Protein AF-A0A352XWQ5-F1 (afdb_monomer_lite)

Sequence (66 aa):
NVVRYGEFNDPNMGHRIAYSAEGQINRKDFGLTFNMMLDGKWVVSDEVQILIEGEFVEQPAGTASA

Foldseek 3Di:
DKDWPDWDADPVQAIKTKMKDKDKDFVVVVVPPDQPQDPNDGPDDRIDIDIDIDMDGDDDPPPPDD

Structure (mmCIF, N/CA/C/O backbone):
data_AF-A0A352XWQ5-F1
#
_entry.id   AF-A0A352XWQ5-F1
#
loop_
_atom_site.group_PDB
_atom_site.id
_atom_site.type_symbol
_atom_site.label_atom_id
_atom_site.label_alt_id
_atom_site.label_comp_id
_atom_site.label_asym_id
_atom_site.label_entity_id
_atom_site.label_seq_id
_atom_site.pdbx_PDB_ins_code
_atom_site.Cartn_x
_atom_site.Cartn_y
_atom_site.Cartn_z
_atom_site.occupancy
_atom_site.B_iso_or_equiv
_atom_site.auth_seq_id
_atom_site.auth_comp_id
_atom_site.auth_asym_id
_atom_site.auth_atom_id
_atom_site.pdbx_PDB_model_num
ATOM 1 N N . ASN A 1 1 ? 4.543 0.847 5.082 1.00 77.06 1 ASN A N 1
ATOM 2 C CA . ASN A 1 1 ? 4.201 1.303 6.449 1.00 77.06 1 ASN A CA 1
ATOM 3 C C . ASN A 1 1 ? 2.701 1.124 6.639 1.00 77.06 1 ASN A C 1
ATOM 5 O O . ASN A 1 1 ? 1.993 1.346 5.671 1.00 77.06 1 ASN A O 1
ATOM 9 N N . VAL A 1 2 ? 2.213 0.697 7.806 1.00 79.06 2 VAL A N 1
ATOM 10 C CA . VAL A 1 2 ? 0.765 0.562 8.069 1.00 79.06 2 VAL A CA 1
ATOM 11 C C . VAL A 1 2 ? 0.432 1.326 9.343 1.00 79.06 2 VAL A C 1
ATOM 13 O O . VAL A 1 2 ? 1.049 1.097 10.381 1.00 79.06 2 VAL A O 1
ATOM 16 N N . VAL A 1 3 ? -0.539 2.230 9.260 1.00 84.75 3 VAL A N 1
ATOM 17 C CA . VAL A 1 3 ? -0.996 3.091 10.351 1.00 84.75 3 VAL A CA 1
ATOM 18 C C . VAL A 1 3 ? -2.442 2.739 10.687 1.00 84.75 3 VAL A C 1
ATOM 20 O O . VAL A 1 3 ? -3.302 2.686 9.816 1.00 84.75 3 VAL A O 1
ATOM 23 N N . ARG A 1 4 ? -2.729 2.502 11.969 1.00 83.38 4 ARG A N 1
ATOM 24 C CA . ARG A 1 4 ? -4.098 2.338 12.474 1.00 83.38 4 ARG A CA 1
ATOM 25 C C . ARG A 1 4 ? -4.603 3.696 12.951 1.00 83.38 4 ARG A C 1
ATOM 27 O O . ARG A 1 4 ? -4.051 4.231 13.908 1.00 83.38 4 ARG A O 1
ATOM 34 N N . TYR A 1 5 ? -5.639 4.235 12.313 1.00 79.50 5 TYR A N 1
ATOM 35 C CA . TYR A 1 5 ? -6.163 5.564 12.651 1.00 79.50 5 TYR A CA 1
ATOM 36 C C . TYR A 1 5 ? -7.115 5.565 13.842 1.00 79.50 5 TYR A C 1
ATOM 38 O O . TYR A 1 5 ? -7.275 6.594 14.492 1.00 79.50 5 TYR A O 1
ATOM 46 N N . GLY A 1 6 ? -7.713 4.421 14.165 1.00 75.88 6 GLY A N 1
ATOM 47 C CA . GLY A 1 6 ? -8.563 4.301 15.339 1.00 75.88 6 GLY A CA 1
ATOM 48 C C . GLY A 1 6 ? -9.666 3.278 15.164 1.00 75.88 6 GLY A C 1
ATOM 49 O O . GLY A 1 6 ? -9.828 2.666 14.108 1.00 75.88 6 GLY A O 1
ATOM 50 N N . GLU A 1 7 ? -10.400 3.097 16.248 1.00 74.38 7 GLU A N 1
ATOM 51 C CA . GLU A 1 7 ? -11.534 2.197 16.365 1.00 74.38 7 GLU A CA 1
ATOM 52 C C . GLU A 1 7 ? -12.713 3.001 16.897 1.00 74.38 7 GLU A C 1
ATOM 54 O O . GLU A 1 7 ? -12.588 3.697 17.906 1.00 74.38 7 GLU A O 1
ATOM 59 N N . PHE A 1 8 ? -13.836 2.928 16.196 1.00 72.94 8 PHE A N 1
ATOM 60 C CA . PHE A 1 8 ? -15.080 3.563 16.585 1.00 72.94 8 PHE A CA 1
ATOM 61 C C . PHE A 1 8 ? -16.108 2.471 16.851 1.00 72.94 8 PHE A C 1
ATOM 63 O O . PHE A 1 8 ? -16.415 1.671 15.972 1.00 72.94 8 PHE A O 1
ATOM 70 N N . ASN A 1 9 ? -16.613 2.419 18.077 1.00 71.38 9 ASN A N 1
ATOM 71 C CA . ASN A 1 9 ? -17.636 1.464 18.470 1.00 71.38 9 ASN A CA 1
ATOM 72 C C . ASN A 1 9 ? -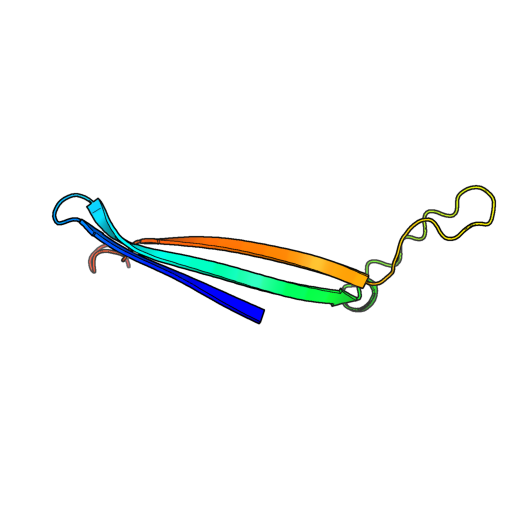18.914 2.241 18.785 1.00 71.38 9 ASN A C 1
ATOM 74 O O . ASN A 1 9 ? -19.015 2.871 19.839 1.00 71.38 9 ASN A O 1
ATOM 78 N N . ASP A 1 10 ? -19.849 2.254 17.836 1.00 67.88 10 ASP A N 1
ATOM 79 C CA . ASP A 1 10 ? -21.148 2.901 17.995 1.00 67.88 10 ASP A CA 1
ATOM 80 C C . ASP A 1 10 ? -22.219 1.827 18.231 1.00 67.88 10 ASP A C 1
ATOM 82 O O . ASP A 1 10 ? -22.410 0.965 17.366 1.00 67.88 10 ASP A O 1
ATOM 86 N N . PRO A 1 11 ? -2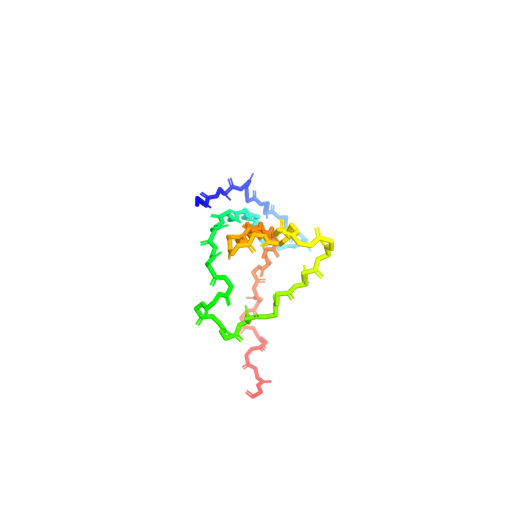2.962 1.880 19.352 1.00 68.81 11 PRO A N 1
ATOM 87 C CA . PRO A 1 11 ? -24.038 0.936 19.651 1.00 68.81 11 PRO A CA 1
ATOM 88 C C . PRO A 1 11 ? -25.090 0.788 18.540 1.00 68.81 11 PRO A C 1
ATOM 90 O O . PRO A 1 11 ? -25.723 -0.260 18.445 1.00 68.81 11 PRO A O 1
ATOM 93 N N . ASN A 1 12 ? -25.282 1.814 17.703 1.00 73.00 12 ASN A N 1
ATOM 94 C CA . ASN A 1 12 ? -26.261 1.822 16.614 1.00 73.00 12 ASN A CA 1
ATOM 95 C C . ASN A 1 12 ? -25.636 1.637 15.219 1.00 73.00 12 ASN A C 1
ATOM 97 O O . ASN A 1 12 ? -26.359 1.299 14.283 1.00 73.00 12 ASN A O 1
ATOM 101 N N . MET A 1 13 ? -24.327 1.875 15.052 1.00 64.56 13 MET A N 1
ATOM 102 C CA . MET A 1 13 ? -23.642 1.832 13.743 1.00 64.56 13 MET A CA 1
ATOM 103 C C . MET A 1 13 ? -22.515 0.794 13.638 1.00 64.56 13 MET A C 1
ATOM 105 O O . MET A 1 13 ? -21.827 0.750 12.610 1.00 64.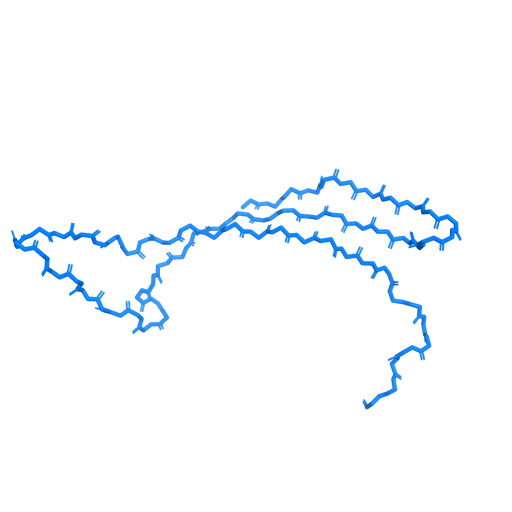56 13 MET A O 1
ATOM 109 N N . GLY A 1 14 ? -22.377 -0.057 14.655 1.00 75.19 14 GLY A N 1
ATOM 110 C CA . GLY A 1 14 ? -21.451 -1.181 14.686 1.00 75.19 14 GLY A CA 1
ATOM 111 C C . GLY A 1 14 ? -20.014 -0.782 15.009 1.00 75.19 14 GLY A C 1
ATOM 112 O O . GLY A 1 14 ? -19.680 0.389 15.211 1.00 75.19 14 GLY A O 1
ATOM 113 N N . HIS A 1 15 ? -19.158 -1.798 15.055 1.00 83.25 15 HIS A N 1
ATOM 114 C CA . HIS A 1 15 ? -17.724 -1.639 15.237 1.00 83.25 15 HIS A CA 1
ATOM 115 C C . HIS A 1 15 ? -17.050 -1.279 13.917 1.00 83.25 15 HIS A C 1
ATOM 117 O O . HIS A 1 15 ? -17.262 -1.943 12.900 1.00 83.25 15 HIS A O 1
ATOM 123 N N . ARG A 1 16 ? -16.253 -0.210 13.930 1.00 84.44 16 ARG A N 1
ATOM 124 C CA . ARG A 1 16 ? -15.553 0.325 12.764 1.00 84.44 16 ARG A CA 1
ATOM 125 C C . ARG A 1 16 ? -14.083 0.516 13.074 1.00 84.44 16 ARG A C 1
ATOM 127 O O . ARG A 1 16 ? -13.727 1.006 14.145 1.00 84.44 16 ARG A O 1
ATOM 134 N N . ILE A 1 17 ? -13.219 0.179 12.128 1.00 87.56 17 ILE A N 1
ATOM 135 C CA . ILE A 1 17 ? -11.774 0.361 12.263 1.00 87.56 17 ILE A CA 1
ATOM 136 C C . ILE A 1 17 ? -11.227 0.978 10.985 1.00 87.56 17 ILE A C 1
ATOM 138 O O . ILE A 1 17 ? -11.512 0.499 9.889 1.00 87.56 17 ILE A O 1
ATOM 142 N N . ALA A 1 18 ? -10.408 2.015 11.135 1.00 87.31 18 ALA A N 1
ATOM 143 C CA . ALA A 1 18 ? -9.743 2.674 10.020 1.00 87.31 18 ALA A CA 1
ATOM 144 C C . ALA A 1 18 ? -8.242 2.351 9.994 1.00 87.31 18 ALA A C 1
ATOM 146 O O . ALA A 1 18 ? -7.548 2.426 11.017 1.00 87.31 18 ALA A O 1
ATOM 147 N N . TYR A 1 19 ? -7.739 2.038 8.802 1.00 89.88 19 TYR A N 1
ATOM 148 C CA . TYR A 1 19 ? -6.330 1.776 8.527 1.00 89.88 19 TYR A CA 1
ATOM 149 C C . TYR A 1 19 ? -5.857 2.578 7.314 1.00 89.88 19 TYR A C 1
ATOM 151 O O . TYR A 1 19 ? -6.596 2.760 6.348 1.00 89.88 19 TYR A O 1
ATOM 159 N N . SER A 1 20 ? -4.593 2.988 7.351 1.00 90.75 20 SER A N 1
ATOM 160 C CA . SER A 1 20 ? -3.830 3.403 6.180 1.00 90.75 20 SER A CA 1
ATOM 161 C C . SER A 1 20 ? -2.636 2.490 5.982 1.00 90.75 20 SER A C 1
ATOM 163 O O . SER A 1 20 ? -2.021 2.024 6.942 1.00 90.75 20 SER A O 1
ATOM 165 N N . ALA A 1 21 ? -2.305 2.229 4.728 1.00 89.81 21 ALA A N 1
ATOM 166 C CA . ALA A 1 21 ? -1.077 1.575 4.345 1.00 89.81 21 ALA A CA 1
ATOM 167 C C . ALA A 1 21 ? -0.409 2.341 3.207 1.00 89.81 21 ALA A C 1
ATOM 169 O O . ALA A 1 21 ? -1.042 2.740 2.235 1.00 89.81 21 ALA A O 1
ATOM 170 N N . GLU A 1 22 ? 0.902 2.479 3.319 1.00 93.00 22 GLU A N 1
ATOM 171 C CA . GLU A 1 22 ? 1.757 3.052 2.291 1.00 93.00 22 GLU A CA 1
ATOM 172 C C . GLU A 1 22 ? 2.737 1.988 1.809 1.00 93.00 22 GLU A C 1
ATOM 174 O O . GLU A 1 22 ? 3.377 1.288 2.611 1.00 93.00 22 GLU A O 1
ATOM 179 N N . GLY A 1 23 ? 2.875 1.885 0.493 1.00 92.62 23 GLY A N 1
ATOM 180 C CA . GLY A 1 23 ? 3.785 0.965 -0.165 1.00 92.62 23 GLY A CA 1
ATOM 181 C C . GLY A 1 23 ? 4.371 1.565 -1.432 1.00 92.62 23 GLY A C 1
ATOM 182 O O . GLY A 1 23 ? 3.898 2.572 -1.952 1.00 92.62 23 GLY A O 1
ATOM 183 N N . GLN A 1 24 ? 5.412 0.921 -1.936 1.00 94.19 24 GLN A N 1
ATOM 184 C CA . GLN A 1 24 ? 6.009 1.253 -3.216 1.00 94.19 24 GLN A CA 1
ATOM 185 C C . GLN A 1 24 ? 6.162 -0.033 -4.016 1.00 94.19 24 GLN A C 1
ATOM 187 O O . GLN A 1 24 ? 6.581 -1.054 -3.470 1.00 94.19 24 GLN A O 1
ATOM 192 N N . ILE A 1 25 ? 5.809 0.021 -5.296 1.00 93.19 25 ILE A N 1
ATOM 193 C CA . ILE A 1 25 ? 5.976 -1.096 -6.225 1.00 93.19 25 ILE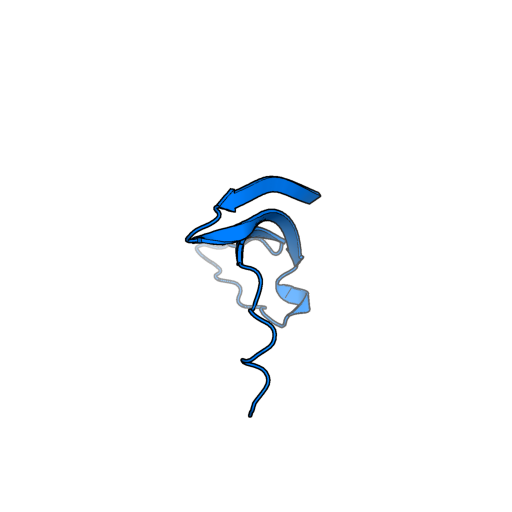 A CA 1
ATOM 194 C C . ILE A 1 25 ? 6.765 -0.655 -7.453 1.00 93.19 25 ILE A C 1
ATOM 196 O O . ILE A 1 25 ? 6.744 0.521 -7.820 1.00 93.19 25 ILE A O 1
ATOM 200 N N . ASN A 1 26 ? 7.416 -1.605 -8.123 1.00 91.00 26 ASN A N 1
ATOM 201 C CA . ASN A 1 26 ? 7.933 -1.388 -9.465 1.00 91.00 26 ASN A CA 1
ATOM 202 C C . ASN A 1 26 ? 6.888 -1.853 -10.484 1.00 91.00 26 ASN A C 1
ATOM 204 O O . ASN A 1 26 ? 6.502 -3.020 -10.512 1.00 91.00 26 ASN A O 1
ATOM 208 N N . ARG A 1 27 ? 6.431 -0.953 -11.357 1.00 87.75 27 ARG A N 1
ATOM 209 C CA . ARG A 1 27 ? 5.410 -1.268 -12.374 1.00 87.75 27 ARG A CA 1
ATOM 210 C C . ARG A 1 27 ? 5.843 -2.388 -13.333 1.00 87.75 27 ARG A C 1
ATOM 212 O O . ARG A 1 27 ? 4.996 -3.102 -13.871 1.00 87.75 27 ARG A O 1
ATOM 219 N N . LYS A 1 28 ? 7.153 -2.564 -13.540 1.00 89.00 28 LYS A N 1
ATOM 220 C CA . LYS A 1 28 ? 7.712 -3.597 -14.425 1.00 89.00 28 LYS A CA 1
ATOM 221 C C . LYS A 1 28 ? 7.465 -5.006 -13.891 1.00 89.00 28 LYS A C 1
ATOM 223 O O . LYS A 1 28 ? 7.268 -5.906 -14.704 1.00 89.00 28 LYS A O 1
ATOM 228 N N . ASP A 1 29 ? 7.372 -5.174 -12.571 1.00 90.75 29 ASP A N 1
ATOM 229 C CA . ASP A 1 29 ? 7.057 -6.461 -11.931 1.00 90.75 29 ASP A CA 1
ATOM 230 C C . ASP A 1 29 ? 5.646 -6.951 -12.299 1.00 90.75 29 ASP A C 1
ATOM 232 O O . ASP A 1 29 ? 5.367 -8.146 -12.284 1.00 90.75 29 ASP A O 1
ATOM 236 N N . PHE A 1 30 ? 4.768 -6.027 -12.703 1.00 88.69 30 PHE A N 1
ATOM 237 C CA . PHE A 1 30 ? 3.388 -6.291 -13.118 1.00 88.69 30 PHE A CA 1
ATOM 238 C C . PHE A 1 30 ? 3.205 -6.256 -14.645 1.00 88.69 30 PHE A C 1
ATOM 240 O O . PHE A 1 30 ? 2.083 -6.168 -15.138 1.00 88.69 30 PHE A O 1
ATOM 247 N N . GLY A 1 31 ? 4.298 -6.292 -15.419 1.00 84.88 31 GLY A N 1
ATOM 248 C CA . GLY A 1 31 ? 4.260 -6.283 -16.886 1.00 84.88 31 GLY A CA 1
ATOM 249 C C . GLY A 1 31 ? 3.917 -4.924 -17.510 1.00 84.88 31 GLY A C 1
ATOM 250 O O . GLY A 1 31 ? 3.752 -4.830 -18.727 1.00 84.88 31 GLY A O 1
ATOM 251 N N . LEU A 1 32 ? 3.843 -3.853 -16.713 1.00 82.06 32 LEU A N 1
ATOM 252 C CA . LEU A 1 32 ? 3.558 -2.503 -17.198 1.00 82.06 32 LEU A CA 1
ATOM 253 C C . LEU A 1 32 ? 4.844 -1.844 -17.704 1.00 82.06 32 LEU A C 1
ATOM 255 O O . LEU A 1 32 ? 5.511 -1.100 -16.987 1.00 82.06 32 LEU A O 1
ATOM 259 N N . THR A 1 33 ? 5.186 -2.093 -18.966 1.00 75.38 33 THR A N 1
ATOM 260 C CA . THR A 1 33 ? 6.424 -1.602 -19.599 1.00 75.38 33 THR A CA 1
ATOM 261 C C . THR A 1 33 ? 6.228 -0.383 -20.496 1.00 75.38 33 THR A C 1
ATOM 263 O O . THR A 1 33 ? 7.180 0.040 -21.151 1.00 75.38 33 THR A O 1
ATOM 266 N N . PHE A 1 34 ? 5.026 0.212 -20.533 1.00 71.19 34 PHE A N 1
ATOM 267 C CA . PHE A 1 34 ? 4.775 1.373 -21.388 1.00 71.19 34 PHE A CA 1
ATOM 268 C C . PHE A 1 34 ? 5.748 2.501 -21.023 1.00 71.19 34 PHE A C 1
ATOM 270 O O . PHE A 1 34 ? 5.832 2.937 -19.876 1.00 71.19 34 PHE A O 1
ATOM 277 N N . ASN A 1 35 ? 6.537 2.926 -22.001 1.00 63.62 35 ASN A N 1
ATOM 278 C CA . ASN A 1 35 ? 7.493 4.010 -21.861 1.00 63.62 35 ASN A CA 1
ATOM 279 C C . ASN A 1 35 ? 6.963 5.139 -22.730 1.00 63.62 35 ASN A C 1
ATOM 281 O O . ASN A 1 35 ? 7.085 5.098 -23.953 1.00 63.62 35 ASN A O 1
ATOM 285 N N . MET A 1 36 ? 6.308 6.118 -22.109 1.00 58.38 36 MET A N 1
ATOM 286 C CA . MET A 1 36 ? 5.891 7.313 -22.830 1.00 58.38 36 MET A CA 1
ATOM 287 C C . MET A 1 36 ? 7.131 8.199 -22.979 1.00 58.38 36 MET A C 1
ATOM 289 O O . MET A 1 36 ? 7.485 8.961 -22.081 1.00 58.38 36 MET A O 1
ATOM 293 N N . MET A 1 37 ? 7.863 7.993 -24.075 1.00 57.62 37 MET A N 1
ATOM 294 C CA . MET A 1 37 ? 9.038 8.787 -24.422 1.00 57.62 37 MET A CA 1
ATOM 295 C C . MET A 1 37 ? 8.544 10.088 -25.057 1.00 57.62 37 MET A C 1
ATOM 297 O O . MET A 1 37 ? 8.009 10.068 -26.164 1.00 57.62 37 MET A O 1
ATOM 301 N N . LEU A 1 38 ? 8.696 11.209 -24.354 1.00 65.62 38 LEU A N 1
ATOM 302 C CA . LEU A 1 38 ? 8.420 12.540 -24.893 1.00 65.62 38 LEU A CA 1
ATOM 303 C C . LEU A 1 38 ? 9.762 13.260 -25.047 1.00 65.62 38 LEU A C 1
ATOM 305 O O . LEU A 1 38 ? 10.531 13.350 -24.090 1.00 65.62 38 LEU A O 1
ATOM 309 N N . ASP A 1 39 ? 10.077 13.711 -26.260 1.00 67.00 39 ASP A N 1
ATOM 310 C CA . ASP A 1 39 ? 11.262 14.526 -26.570 1.00 67.00 39 ASP A CA 1
ATOM 311 C C . ASP A 1 39 ? 12.604 13.973 -26.045 1.00 67.00 39 ASP A C 1
ATOM 313 O O . ASP A 1 39 ? 13.480 14.714 -25.596 1.00 67.00 39 ASP A O 1
ATOM 317 N N . GLY A 1 40 ? 12.774 12.645 -26.072 1.00 66.75 40 GLY A N 1
ATOM 318 C CA . GLY A 1 40 ? 14.016 11.981 -25.655 1.00 66.75 40 GLY A CA 1
ATOM 319 C C . GLY A 1 40 ? 14.288 12.014 -24.146 1.00 66.75 40 GLY A C 1
ATOM 320 O O . GLY A 1 40 ? 15.377 11.633 -23.716 1.00 66.75 40 GLY A O 1
ATOM 321 N N . LYS A 1 41 ? 13.313 12.438 -23.334 1.00 67.00 41 LYS A N 1
ATOM 322 C CA . LYS A 1 41 ? 13.389 12.432 -21.871 1.00 67.00 41 LYS A CA 1
ATOM 323 C C . LYS A 1 41 ? 12.488 11.340 -21.302 1.00 67.00 41 LYS A C 1
ATOM 325 O O . LYS A 1 41 ? 11.382 11.108 -21.785 1.00 67.00 41 LYS A O 1
ATOM 330 N N . TRP A 1 42 ? 12.971 10.670 -20.260 1.00 65.81 42 TRP A N 1
ATOM 331 C CA . TRP A 1 42 ? 12.171 9.730 -19.477 1.00 65.81 42 TRP A CA 1
ATOM 332 C C . TRP A 1 42 ? 11.124 10.512 -18.682 1.00 65.81 42 TRP A C 1
ATOM 334 O O . TRP A 1 42 ? 11.484 11.300 -17.811 1.00 65.81 42 TRP A O 1
ATOM 344 N N . VAL A 1 43 ? 9.841 10.327 -19.003 1.00 73.44 43 VAL A N 1
ATOM 345 C CA . VAL A 1 43 ? 8.741 11.086 -18.373 1.00 73.44 43 VAL A CA 1
ATOM 346 C C . VAL A 1 43 ? 8.074 10.310 -17.233 1.00 73.44 43 VAL A C 1
ATOM 348 O O . VAL A 1 43 ? 7.424 10.906 -16.380 1.00 73.44 43 VAL A O 1
ATOM 351 N N . VAL A 1 44 ? 8.246 8.987 -17.177 1.00 77.00 44 VAL A N 1
ATOM 352 C CA . VAL A 1 44 ? 7.528 8.116 -16.235 1.00 77.00 44 VAL A CA 1
ATOM 353 C C . VAL A 1 44 ? 8.521 7.288 -15.422 1.00 77.00 44 VAL A C 1
ATOM 355 O O . VAL A 1 44 ? 9.366 6.605 -15.999 1.00 77.00 44 VAL A O 1
ATOM 358 N N . SER A 1 45 ? 8.408 7.353 -14.091 1.00 82.12 45 SER A N 1
ATOM 359 C CA . SER A 1 45 ? 9.194 6.523 -13.168 1.00 82.12 45 SER A CA 1
ATOM 360 C C . SER A 1 45 ? 8.761 5.055 -13.232 1.00 82.12 45 SER A C 1
ATOM 362 O O . SER A 1 45 ? 7.625 4.729 -13.581 1.00 82.12 45 SER A O 1
ATOM 364 N N . ASP A 1 46 ? 9.666 4.152 -12.874 1.00 87.81 46 ASP A N 1
ATOM 365 C CA . ASP A 1 46 ? 9.332 2.741 -12.666 1.00 87.81 46 ASP A CA 1
ATOM 366 C C . ASP A 1 46 ? 8.704 2.494 -11.291 1.00 87.81 46 ASP A C 1
ATOM 368 O O . ASP A 1 46 ? 7.918 1.561 -11.124 1.00 87.81 46 ASP A O 1
ATOM 372 N N . GLU A 1 47 ? 9.025 3.352 -10.326 1.00 90.44 47 GLU A N 1
ATOM 373 C CA . GLU A 1 47 ? 8.492 3.300 -8.973 1.00 90.44 47 GLU A CA 1
ATOM 374 C C . GLU A 1 47 ? 7.117 3.962 -8.902 1.00 90.44 47 GLU A C 1
ATOM 376 O O . GLU A 1 47 ? 6.933 5.110 -9.311 1.00 90.44 47 GLU A O 1
ATOM 381 N N . VAL A 1 48 ? 6.162 3.244 -8.320 1.00 91.44 48 VAL A N 1
ATOM 382 C CA . VAL A 1 48 ? 4.800 3.709 -8.075 1.00 91.44 48 VAL A CA 1
ATOM 383 C C . VAL A 1 48 ? 4.550 3.675 -6.576 1.00 91.44 48 VAL A C 1
ATOM 385 O O . VAL A 1 48 ? 4.661 2.623 -5.947 1.00 91.44 48 VAL A O 1
ATOM 388 N N . GLN A 1 49 ? 4.212 4.828 -6.005 1.00 93.12 49 GLN A N 1
ATOM 389 C CA . GLN A 1 49 ? 3.737 4.914 -4.627 1.00 93.12 49 GLN A CA 1
ATOM 390 C C . GLN A 1 49 ? 2.264 4.512 -4.570 1.00 93.12 49 GLN A C 1
ATOM 392 O O . GLN A 1 49 ? 1.455 4.967 -5.378 1.00 93.12 49 GLN A O 1
ATOM 397 N N . ILE A 1 50 ? 1.925 3.664 -3.608 1.00 93.62 50 ILE A N 1
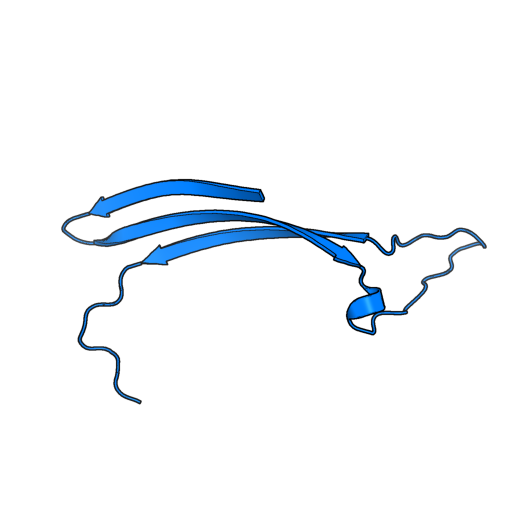ATOM 398 C CA . ILE A 1 50 ? 0.563 3.224 -3.329 1.00 93.62 50 ILE A CA 1
ATOM 399 C C . ILE A 1 50 ? 0.197 3.721 -1.939 1.00 93.62 50 ILE A C 1
ATOM 401 O O . ILE A 1 50 ? 0.869 3.386 -0.963 1.00 93.62 50 ILE A O 1
ATOM 405 N N . LEU A 1 51 ? -0.888 4.486 -1.865 1.00 93.75 51 LEU A N 1
ATOM 406 C CA . LEU A 1 51 ? -1.551 4.838 -0.620 1.00 93.75 51 LEU A CA 1
ATOM 407 C C . LEU A 1 51 ? -2.894 4.116 -0.590 1.00 93.75 51 LEU A C 1
ATOM 409 O O . LEU A 1 51 ? -3.682 4.209 -1.531 1.00 93.75 51 LEU A O 1
ATOM 413 N N . ILE A 1 52 ? -3.126 3.366 0.477 1.00 92.62 52 ILE A N 1
ATOM 414 C CA . ILE A 1 52 ? -4.360 2.636 0.731 1.00 92.62 52 ILE A CA 1
ATOM 415 C C . ILE A 1 52 ? -4.960 3.229 1.991 1.00 92.62 52 ILE A C 1
ATOM 417 O O . ILE A 1 52 ? -4.322 3.208 3.037 1.00 92.62 52 ILE A O 1
ATOM 421 N N . GLU A 1 53 ? -6.195 3.699 1.904 1.00 91.56 53 GLU A N 1
ATOM 422 C CA . GLU A 1 53 ? -6.989 4.120 3.053 1.00 91.56 53 GLU A CA 1
ATOM 423 C C . GLU A 1 53 ? -8.272 3.294 3.059 1.00 91.56 53 GLU A C 1
ATOM 425 O O . GLU A 1 53 ? -8.954 3.180 2.039 1.00 91.56 53 GLU A O 1
ATOM 430 N N . GLY A 1 54 ? -8.571 2.664 4.192 1.00 88.81 54 GLY A N 1
ATOM 431 C CA . GLY A 1 54 ? -9.721 1.781 4.324 1.00 88.81 54 GLY A CA 1
ATOM 432 C C . GLY A 1 54 ? -10.397 1.930 5.677 1.00 88.81 54 GLY A C 1
ATOM 433 O O . GLY A 1 54 ? -9.739 1.896 6.717 1.00 88.81 54 GLY A O 1
ATOM 434 N N . GLU A 1 55 ? -11.722 2.049 5.647 1.00 87.38 55 GLU A N 1
ATOM 435 C CA . GLU A 1 55 ? -12.594 1.903 6.809 1.00 87.38 55 GLU A CA 1
ATOM 436 C C . GLU A 1 55 ? -13.322 0.564 6.700 1.00 87.38 55 GLU A C 1
ATOM 438 O O . GLU A 1 55 ? -13.964 0.263 5.693 1.00 87.38 55 GLU A O 1
ATOM 443 N N . PHE A 1 56 ? -13.201 -0.250 7.739 1.00 85.62 56 PHE A N 1
ATOM 444 C CA . PHE A 1 56 ? -13.800 -1.572 7.821 1.00 85.62 56 PHE A CA 1
ATOM 445 C C . PHE A 1 56 ? -14.888 -1.554 8.880 1.00 85.62 56 PHE A C 1
ATOM 447 O O . PHE A 1 56 ? -14.698 -0.974 9.948 1.00 85.62 56 PHE A O 1
ATOM 454 N N . VAL A 1 57 ? -16.008 -2.208 8.588 1.00 86.00 57 VAL A N 1
ATOM 455 C CA . VAL A 1 57 ? -17.118 -2.397 9.524 1.00 86.00 57 VAL A CA 1
ATOM 456 C C . VAL A 1 57 ? -17.232 -3.884 9.819 1.00 86.00 57 VAL A C 1
ATOM 458 O O . VAL A 1 57 ? -17.092 -4.708 8.914 1.00 86.00 57 VAL A O 1
ATOM 461 N N . GLU A 1 58 ? -17.473 -4.233 11.077 1.00 83.00 58 GLU A N 1
ATOM 462 C CA . GLU A 1 58 ? -17.679 -5.621 11.470 1.00 83.00 58 GLU A CA 1
ATOM 463 C C . GLU A 1 58 ? -18.910 -6.211 10.765 1.00 83.00 58 GLU A C 1
ATOM 465 O O . GLU A 1 58 ? -20.006 -5.643 10.788 1.00 83.00 58 GLU A O 1
ATOM 470 N N . GLN A 1 59 ? -18.725 -7.362 10.113 1.00 80.19 59 GLN A N 1
ATOM 471 C CA . GLN A 1 59 ? -19.825 -8.069 9.475 1.00 80.19 59 GLN A CA 1
ATOM 472 C C . GLN A 1 59 ? -20.650 -8.786 10.557 1.00 80.19 59 GLN A C 1
ATOM 474 O O . GLN A 1 59 ? -20.101 -9.626 11.275 1.00 80.19 59 GLN A O 1
ATOM 479 N N . PRO A 1 60 ? -21.967 -8.535 10.667 1.00 73.94 60 PRO A N 1
ATOM 480 C CA . PRO A 1 60 ? -22.808 -9.324 11.553 1.00 73.94 60 PRO A CA 1
ATOM 481 C C . PRO A 1 60 ? -22.793 -10.784 11.088 1.00 73.94 60 PRO A C 1
ATOM 483 O O . PRO A 1 60 ? -22.868 -11.064 9.892 1.00 73.94 60 PRO A O 1
ATOM 486 N N . ALA A 1 61 ? -22.726 -11.723 12.033 1.00 71.69 61 ALA A N 1
ATOM 487 C CA . ALA A 1 61 ? -22.505 -13.156 11.795 1.00 71.69 61 ALA A CA 1
ATOM 488 C C . ALA A 1 61 ? -23.547 -13.878 10.893 1.00 71.69 61 ALA A C 1
ATOM 490 O O . ALA A 1 61 ? -23.473 -15.091 10.730 1.00 71.69 61 ALA A O 1
ATOM 491 N N . GLY A 1 62 ? -24.515 -13.167 10.300 1.00 62.03 62 GLY A N 1
ATOM 492 C CA . GLY A 1 62 ? -25.620 -13.713 9.504 1.00 62.03 62 GLY A CA 1
ATOM 493 C C . GLY A 1 62 ? -25.519 -13.571 7.979 1.00 62.03 62 GLY A C 1
ATOM 494 O O . GLY A 1 62 ? -26.424 -14.030 7.294 1.00 62.03 62 GLY A O 1
A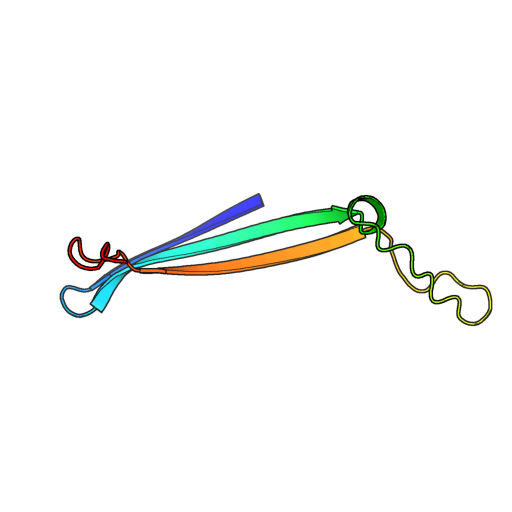TOM 495 N N . THR A 1 63 ? -24.476 -12.950 7.418 1.00 56.62 63 THR A N 1
ATOM 496 C CA . THR A 1 63 ? -24.380 -12.680 5.958 1.00 56.62 63 THR A CA 1
ATOM 497 C C . THR A 1 63 ? -23.402 -13.567 5.183 1.00 56.62 63 THR A C 1
ATOM 499 O O . THR A 1 63 ? -23.146 -13.315 4.008 1.00 56.62 63 THR A O 1
ATOM 502 N N . ALA A 1 64 ? -22.884 -14.641 5.782 1.00 58.84 64 ALA A N 1
ATOM 503 C CA . ALA A 1 64 ? -22.211 -15.701 5.029 1.00 58.84 64 ALA A CA 1
ATOM 504 C C . ALA A 1 64 ? -23.260 -16.677 4.465 1.00 58.84 64 ALA A C 1
ATOM 506 O O . ALA A 1 64 ? -23.524 -17.739 5.024 1.00 58.84 64 ALA A O 1
ATOM 507 N N . SER A 1 65 ? -23.935 -16.284 3.389 1.00 57.31 65 SER A N 1
ATOM 508 C CA . SER A 1 65 ? -24.805 -17.172 2.612 1.00 57.31 65 SER A CA 1
ATOM 509 C C . SER A 1 65 ? -24.753 -16.768 1.144 1.00 57.31 65 SER A C 1
ATOM 511 O O . SER A 1 65 ? -25.557 -15.955 0.692 1.00 57.31 65 SER A O 1
ATOM 513 N N . ALA A 1 66 ? -23.776 -17.324 0.430 1.00 51.59 66 ALA A N 1
ATOM 514 C CA . ALA A 1 66 ? -23.773 -17.510 -1.018 1.00 51.59 66 ALA A CA 1
ATOM 515 C C . ALA A 1 66 ? -22.796 -18.640 -1.362 1.00 51.59 66 ALA A C 1
ATOM 517 O O . ALA A 1 66 ? -21.656 -18.591 -0.846 1.00 51.59 66 ALA A O 1
#

pLDDT: mean 79.03, std 11.53, range [51.59, 94.19]

Radius of gyration: 19.72 Å; chains: 1; bounding box: 40×32×46 Å

Secondary structure (DSSP, 8-state):
-EEEEEEEEETTTEEEEEEEEEEEEEGGGGT-----EETTEE-S-SEEEEEEEEEEEPPPTT----